Protein AF-A0A1C5MGN9-F1 (afdb_monomer_lite)

Structure (mmCIF, N/CA/C/O backbone):
data_AF-A0A1C5MGN9-F1
#
_entry.id   AF-A0A1C5MGN9-F1
#
loop_
_atom_site.group_PDB
_atom_site.id
_atom_site.type_symbol
_atom_site.label_atom_id
_atom_site.label_alt_id
_atom_site.label_comp_id
_atom_site.label_asym_id
_atom_site.label_entity_id
_atom_site.label_seq_id
_atom_site.pdbx_PDB_ins_code
_atom_site.Cartn_x
_atom_site.Cartn_y
_atom_site.Cartn_z
_atom_site.occupancy
_atom_site.B_iso_or_equiv
_atom_site.auth_seq_id
_atom_site.auth_comp_id
_atom_site.auth_asym_id
_atom_site.auth_atom_id
_atom_site.pdbx_PDB_model_num
ATOM 1 N N . MET A 1 1 ? -2.270 5.136 -16.281 1.00 59.53 1 MET A N 1
ATOM 2 C CA . MET A 1 1 ? -1.414 4.205 -17.055 1.00 59.53 1 MET A CA 1
ATOM 3 C C . MET A 1 1 ? -0.685 3.336 -16.032 1.00 59.53 1 MET A C 1
ATOM 5 O O . MET A 1 1 ? -0.226 3.914 -15.059 1.00 59.53 1 MET A O 1
ATOM 9 N N . SER A 1 2 ? -0.680 2.000 -16.156 1.00 81.00 2 SER A N 1
ATOM 10 C CA . SER A 1 2 ? -0.050 1.103 -15.153 1.00 81.00 2 SER A CA 1
ATOM 11 C C . SER A 1 2 ? 1.444 1.416 -15.010 1.00 81.00 2 SER A C 1
ATOM 13 O O . SER A 1 2 ? 2.099 1.692 -16.022 1.00 81.00 2 SER A O 1
ATOM 15 N N . ARG A 1 3 ? 1.972 1.391 -13.775 1.00 85.62 3 ARG A N 1
ATOM 16 C CA . ARG A 1 3 ? 3.375 1.737 -13.478 1.00 85.62 3 ARG A CA 1
ATOM 17 C C . ARG A 1 3 ? 4.328 0.829 -14.246 1.00 85.62 3 ARG A C 1
ATOM 19 O O . ARG A 1 3 ? 5.282 1.312 -14.855 1.00 85.62 3 ARG A O 1
ATOM 26 N N . ILE A 1 4 ? 3.975 -0.452 -14.336 1.00 90.38 4 ILE A N 1
ATOM 27 C CA . ILE A 1 4 ? 4.703 -1.458 -15.112 1.00 90.38 4 ILE A CA 1
ATOM 28 C C . ILE A 1 4 ? 4.794 -1.063 -16.588 1.00 90.38 4 ILE A C 1
ATOM 30 O O . ILE A 1 4 ? 5.877 -1.097 -17.169 1.00 90.38 4 ILE A O 1
ATOM 34 N N . LYS A 1 5 ? 3.680 -0.655 -17.216 1.00 89.44 5 LYS A N 1
ATOM 35 C CA . LYS A 1 5 ? 3.685 -0.263 -18.640 1.00 89.44 5 LYS A CA 1
ATOM 36 C C . LYS A 1 5 ? 4.615 0.922 -18.893 1.00 89.44 5 LYS A C 1
ATOM 38 O O . LYS A 1 5 ? 5.362 0.913 -19.871 1.00 89.44 5 LYS A O 1
ATOM 43 N N . SER A 1 6 ? 4.597 1.911 -18.001 1.00 92.00 6 SER A N 1
ATOM 44 C CA . SER A 1 6 ? 5.494 3.066 -18.076 1.00 92.00 6 SER A CA 1
ATOM 45 C C . SER A 1 6 ? 6.962 2.652 -17.912 1.00 92.00 6 SER A C 1
ATOM 47 O O . SER A 1 6 ? 7.799 3.052 -18.723 1.00 92.00 6 SER A O 1
ATOM 49 N N . ARG A 1 7 ? 7.274 1.799 -16.924 1.00 94.94 7 ARG A N 1
ATOM 50 C CA . ARG A 1 7 ? 8.634 1.295 -16.669 1.00 94.94 7 ARG A CA 1
ATOM 51 C C . ARG A 1 7 ? 9.186 0.503 -17.851 1.00 94.94 7 ARG A C 1
ATOM 53 O O . ARG A 1 7 ? 10.301 0.762 -18.294 1.00 94.94 7 ARG A O 1
ATOM 60 N N . LEU A 1 8 ? 8.389 -0.410 -18.405 1.00 94.38 8 LEU A N 1
ATOM 61 C CA . LEU A 1 8 ? 8.773 -1.212 -19.567 1.00 94.38 8 LEU A CA 1
ATOM 62 C C . LEU A 1 8 ? 9.044 -0.344 -20.801 1.00 94.38 8 LEU A C 1
ATOM 64 O O . LEU A 1 8 ? 9.991 -0.617 -21.536 1.00 94.38 8 LEU A O 1
ATOM 68 N N . SER A 1 9 ? 8.258 0.718 -21.023 1.00 94.81 9 SER A N 1
ATOM 69 C CA . SER A 1 9 ? 8.541 1.663 -22.111 1.00 94.81 9 SER A CA 1
ATOM 70 C C . SER A 1 9 ? 9.877 2.375 -21.899 1.00 94.81 9 SER A C 1
ATOM 72 O O . SER A 1 9 ? 10.669 2.450 -22.835 1.00 94.81 9 SER A O 1
ATOM 74 N N . ALA A 1 10 ? 10.156 2.840 -20.677 1.00 94.75 10 ALA A N 1
ATOM 75 C CA . ALA A 1 10 ? 11.420 3.498 -20.353 1.00 94.75 10 ALA A CA 1
ATOM 76 C C . ALA A 1 10 ? 12.624 2.562 -20.552 1.00 94.75 10 ALA A C 1
ATOM 78 O O . ALA A 1 10 ? 13.613 2.953 -21.169 1.00 94.75 10 ALA A O 1
ATOM 79 N N . TYR A 1 11 ? 12.526 1.304 -20.107 1.00 95.06 11 TYR A N 1
ATOM 80 C CA . TYR A 1 11 ? 13.573 0.308 -20.346 1.00 95.06 11 TYR A CA 1
ATOM 81 C C . TYR A 1 11 ? 13.764 0.012 -21.823 1.00 95.06 11 TYR A C 1
ATOM 83 O O . TYR A 1 11 ? 14.898 -0.039 -22.279 1.00 95.06 11 TYR A O 1
ATOM 91 N N . ARG A 1 12 ? 12.684 -0.133 -22.597 1.00 93.69 12 ARG A N 1
ATOM 92 C CA . ARG A 1 12 ? 12.785 -0.315 -24.050 1.00 93.69 12 ARG A CA 1
ATOM 93 C C . ARG A 1 12 ? 13.562 0.831 -24.694 1.00 93.69 12 ARG A C 1
ATOM 95 O O . ARG A 1 12 ? 14.414 0.578 -25.541 1.00 93.69 12 ARG A O 1
ATOM 102 N N . ASP A 1 13 ? 13.262 2.069 -24.314 1.00 94.88 13 ASP A N 1
ATOM 103 C CA . ASP A 1 13 ? 13.891 3.251 -24.902 1.00 94.88 13 ASP A CA 1
ATOM 104 C C . ASP A 1 13 ? 15.369 3.376 -24.485 1.00 94.88 13 ASP A C 1
ATOM 106 O O . ASP A 1 13 ? 16.200 3.748 -25.311 1.00 94.88 13 ASP A O 1
ATOM 110 N N . TYR A 1 14 ? 15.716 2.960 -23.262 1.00 92.19 14 TYR A N 1
ATOM 111 C CA . TYR A 1 14 ? 17.099 2.862 -22.779 1.00 92.19 14 TYR A CA 1
ATOM 112 C C . TYR A 1 14 ? 17.901 1.721 -23.433 1.00 92.19 14 TYR A C 1
ATOM 114 O O . TYR A 1 14 ? 19.051 1.907 -23.826 1.00 92.19 14 TYR A O 1
ATOM 122 N N . LEU A 1 15 ? 17.298 0.538 -23.579 1.00 92.44 15 LEU A N 1
ATOM 123 C CA . LEU A 1 15 ? 17.945 -0.669 -24.103 1.00 92.44 15 LEU A CA 1
ATOM 124 C C . LEU A 1 15 ? 18.143 -0.628 -25.618 1.00 92.44 15 LEU A C 1
ATOM 126 O O . LEU A 1 15 ? 19.119 -1.175 -26.128 1.00 92.44 15 LEU A O 1
ATOM 130 N N . ARG A 1 16 ? 17.227 0.014 -26.353 1.00 93.44 16 ARG A N 1
ATOM 131 C CA . ARG A 1 16 ? 17.258 0.079 -27.820 1.00 93.44 16 ARG A CA 1
ATOM 132 C C . ARG A 1 16 ? 18.620 0.514 -28.391 1.00 93.44 16 ARG A C 1
ATOM 134 O O . ARG A 1 16 ? 19.117 -0.219 -29.242 1.00 93.44 16 ARG A O 1
ATOM 141 N N . PRO A 1 17 ? 19.241 1.638 -27.981 1.00 93.50 17 PRO A N 1
ATOM 142 C CA . PRO A 1 17 ? 20.547 2.032 -28.512 1.00 93.50 17 PRO A CA 1
ATOM 143 C C . PRO A 1 17 ? 21.657 1.038 -28.152 1.00 93.50 17 PRO A C 1
ATOM 145 O O . PRO A 1 17 ? 22.489 0.736 -28.999 1.00 93.50 17 PRO A O 1
ATOM 148 N N . LEU A 1 18 ? 21.640 0.461 -26.944 1.00 90.81 18 LEU A N 1
ATOM 149 C CA . LEU A 1 18 ? 22.636 -0.533 -26.526 1.00 90.81 18 LEU A CA 1
ATOM 150 C C . LEU A 1 18 ? 22.605 -1.771 -27.429 1.00 90.81 18 LEU A C 1
ATOM 152 O O . LEU A 1 18 ? 23.651 -2.238 -27.870 1.00 90.81 18 LEU A O 1
ATOM 156 N N . VAL A 1 19 ? 21.403 -2.250 -27.761 1.00 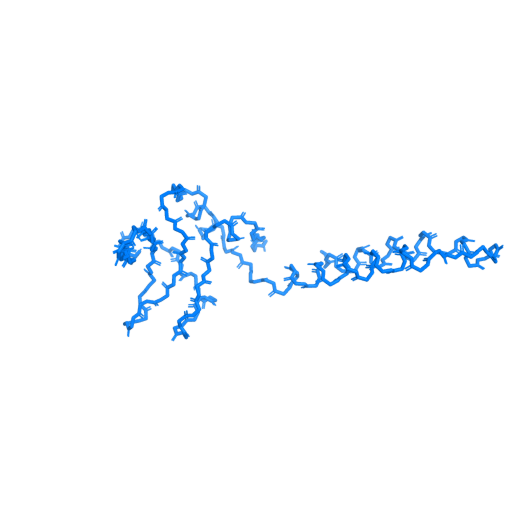89.06 19 VAL A N 1
ATOM 157 C CA . VAL A 1 19 ? 21.209 -3.381 -28.678 1.00 89.06 19 VAL A CA 1
ATOM 158 C C . VAL A 1 19 ? 21.652 -3.028 -30.099 1.00 89.06 19 VAL A C 1
ATOM 160 O O . VAL A 1 19 ? 22.355 -3.816 -30.725 1.00 89.06 19 VAL A O 1
ATOM 163 N N . MET A 1 20 ? 21.277 -1.848 -30.606 1.00 91.44 20 MET A N 1
ATOM 164 C CA . MET A 1 20 ? 21.641 -1.408 -31.963 1.00 91.44 20 MET A CA 1
ATOM 165 C C . MET A 1 20 ? 23.152 -1.215 -32.138 1.00 91.44 20 MET A C 1
ATOM 167 O O . MET A 1 20 ? 23.683 -1.460 -33.217 1.00 91.44 20 MET A O 1
ATOM 171 N N . GLU A 1 21 ? 23.845 -0.797 -31.080 1.00 94.00 21 GLU A N 1
ATOM 172 C CA . GLU A 1 21 ? 25.293 -0.564 -31.072 1.00 94.00 21 GLU A CA 1
ATOM 173 C C . GLU A 1 21 ? 26.100 -1.796 -30.622 1.00 94.00 21 GLU A C 1
ATOM 175 O O . GLU A 1 21 ? 27.325 -1.724 -30.531 1.00 94.00 21 GLU A O 1
ATOM 180 N N . GLY A 1 22 ? 25.441 -2.923 -30.319 1.00 90.38 22 GLY A N 1
ATOM 181 C CA . GLY A 1 22 ? 26.095 -4.147 -29.842 1.00 90.38 22 GLY A CA 1
ATOM 182 C C . GLY A 1 22 ? 26.809 -3.987 -28.495 1.00 90.38 22 GLY A C 1
ATOM 183 O O . GLY A 1 22 ? 27.755 -4.720 -28.203 1.00 90.38 22 GLY A O 1
ATOM 184 N N . LYS A 1 23 ? 26.394 -3.015 -27.677 1.00 90.25 23 LYS A N 1
ATOM 185 C CA . LYS A 1 23 ? 26.999 -2.732 -26.374 1.00 90.25 23 LYS A CA 1
ATOM 186 C C . LYS A 1 23 ? 26.519 -3.746 -25.329 1.00 90.25 23 LYS A C 1
ATOM 188 O O . LYS A 1 23 ? 25.313 -3.981 -25.226 1.00 90.25 23 LYS A O 1
ATOM 193 N N . PRO A 1 24 ? 27.427 -4.328 -24.525 1.00 87.25 24 PRO A N 1
ATOM 194 C CA . PRO A 1 24 ? 27.039 -5.237 -23.455 1.00 87.25 24 PRO A CA 1
ATOM 195 C C . PRO A 1 24 ? 26.328 -4.484 -22.323 1.00 87.25 24 PRO A C 1
ATOM 197 O O . PRO A 1 24 ? 26.629 -3.324 -22.045 1.00 87.25 24 PRO A O 1
ATOM 200 N N . MET A 1 25 ? 25.416 -5.176 -21.643 1.00 88.81 25 MET A N 1
ATOM 201 C CA . MET A 1 25 ? 24.790 -4.732 -20.398 1.00 88.81 25 MET A CA 1
ATOM 202 C C . MET A 1 25 ? 25.331 -5.564 -19.239 1.00 88.81 25 MET A C 1
ATOM 204 O O . MET A 1 25 ? 25.540 -6.770 -19.396 1.00 88.81 25 MET A O 1
ATOM 208 N N . SER A 1 26 ? 25.557 -4.939 -18.082 1.00 91.88 26 SER A N 1
ATOM 209 C CA . SER A 1 26 ? 25.980 -5.692 -16.906 1.00 91.88 26 SER A CA 1
ATOM 210 C C . SER A 1 26 ? 24.825 -6.540 -16.371 1.00 91.88 26 SER A C 1
ATOM 212 O O . SER A 1 26 ? 23.659 -6.147 -16.434 1.00 91.88 26 SER A O 1
ATOM 214 N N . SER A 1 27 ? 25.139 -7.709 -15.813 1.00 91.50 27 SER A N 1
ATOM 215 C CA . SER A 1 27 ? 24.139 -8.537 -15.131 1.00 91.50 27 SER A CA 1
ATOM 216 C C . SER A 1 27 ? 23.488 -7.803 -13.956 1.00 91.50 27 SER A C 1
ATOM 218 O O . SER A 1 27 ? 22.318 -8.038 -13.676 1.00 91.50 27 SER A O 1
ATOM 220 N N . GLU A 1 28 ? 24.218 -6.894 -13.303 1.00 95.38 28 GLU A N 1
ATOM 221 C CA . GLU A 1 28 ? 23.710 -6.108 -12.177 1.00 95.38 28 GLU A CA 1
ATOM 222 C C . GLU A 1 28 ? 22.596 -5.153 -12.614 1.00 95.38 28 GLU A C 1
ATOM 224 O O . GLU A 1 28 ? 21.542 -5.101 -11.984 1.00 95.38 28 GLU A O 1
ATOM 229 N N . ASP A 1 29 ? 22.767 -4.475 -13.752 1.00 92.38 29 ASP A N 1
ATOM 230 C CA . ASP A 1 29 ? 21.738 -3.583 -14.293 1.00 92.38 29 ASP A CA 1
ATOM 231 C C . ASP A 1 29 ? 20.450 -4.354 -14.605 1.00 92.38 29 ASP A C 1
ATOM 233 O O . ASP A 1 29 ? 19.351 -3.892 -14.295 1.00 92.38 29 ASP A O 1
ATOM 237 N N . VAL A 1 30 ? 20.575 -5.564 -15.164 1.00 92.69 30 VAL A N 1
ATOM 238 C CA . VAL A 1 30 ? 19.425 -6.440 -15.438 1.00 92.69 30 VAL A CA 1
ATOM 239 C C . VAL A 1 30 ? 18.721 -6.837 -14.140 1.00 92.69 30 VAL A C 1
ATOM 241 O O . VAL A 1 30 ? 17.492 -6.774 -14.070 1.00 92.69 30 VAL A O 1
ATOM 244 N N . LEU A 1 31 ? 19.473 -7.220 -13.104 1.00 96.69 31 LEU A N 1
ATOM 245 C CA . LEU A 1 31 ? 18.904 -7.586 -11.804 1.00 96.69 31 LEU A CA 1
ATOM 246 C C . LEU A 1 31 ? 18.166 -6.407 -11.158 1.00 96.69 31 LEU A C 1
ATOM 248 O O . LEU A 1 31 ? 17.039 -6.579 -10.691 1.00 96.69 31 LEU A O 1
ATOM 252 N N . VAL A 1 32 ? 18.740 -5.202 -11.206 1.00 96.12 32 VAL A N 1
ATOM 253 C CA . VAL A 1 32 ? 18.089 -3.977 -10.718 1.00 96.12 32 VAL A CA 1
ATOM 254 C C . VAL A 1 32 ? 16.797 -3.694 -11.486 1.00 96.12 32 VAL A C 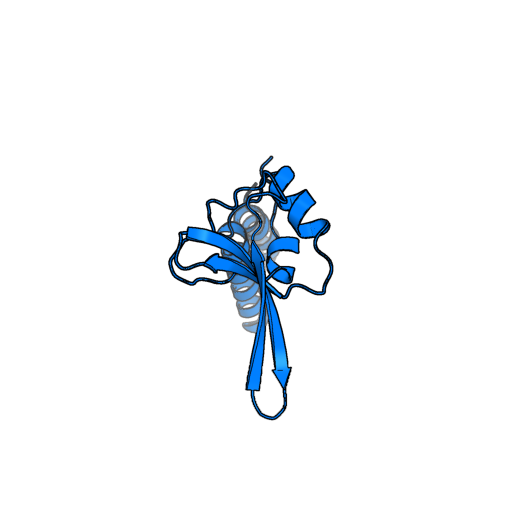1
ATOM 256 O O . VAL A 1 32 ? 15.776 -3.370 -10.876 1.00 96.12 32 VAL A O 1
ATOM 259 N N . MET A 1 33 ? 16.802 -3.848 -12.813 1.00 95.25 33 MET A N 1
ATOM 260 C CA . MET A 1 33 ? 15.598 -3.664 -13.628 1.00 95.25 33 MET A CA 1
ATOM 261 C C . MET A 1 33 ? 14.499 -4.676 -13.281 1.00 95.25 33 MET A C 1
ATOM 263 O O . MET A 1 33 ? 13.328 -4.308 -13.174 1.00 95.25 33 MET A O 1
ATOM 267 N N . ILE A 1 34 ? 14.863 -5.943 -13.065 1.00 95.81 34 ILE A N 1
ATOM 268 C CA . ILE A 1 34 ? 13.923 -6.985 -12.633 1.00 95.81 34 ILE A CA 1
ATOM 269 C C . ILE A 1 34 ? 13.335 -6.640 -11.263 1.00 95.81 34 ILE A C 1
ATOM 271 O O . ILE A 1 34 ? 12.117 -6.708 -11.097 1.00 95.81 34 ILE A O 1
ATOM 275 N N . GLN A 1 35 ? 14.167 -6.224 -10.305 1.00 95.94 35 GLN A N 1
ATOM 276 C CA . GLN A 1 35 ? 13.709 -5.857 -8.965 1.00 95.94 35 GLN A CA 1
ATOM 277 C C . GLN A 1 35 ? 12.713 -4.690 -9.011 1.00 95.94 35 GLN A C 1
ATOM 279 O O . GLN A 1 35 ? 11.646 -4.755 -8.403 1.00 95.94 35 GLN A O 1
ATOM 284 N N . GLN A 1 36 ? 13.009 -3.654 -9.798 1.00 95.12 36 GLN A N 1
ATOM 285 C CA . GLN A 1 36 ? 12.108 -2.515 -9.982 1.00 95.12 36 GLN A CA 1
ATOM 286 C C . GLN A 1 36 ? 10.763 -2.926 -10.599 1.00 95.12 36 GLN A C 1
ATOM 288 O O . GLN A 1 36 ? 9.723 -2.427 -10.173 1.00 95.12 36 GLN A O 1
ATOM 293 N N . LEU A 1 37 ? 10.756 -3.851 -11.567 1.00 94.81 37 LEU A N 1
ATOM 294 C CA . LEU A 1 37 ? 9.513 -4.374 -12.146 1.00 94.81 37 LEU A CA 1
ATOM 295 C C . LEU A 1 37 ? 8.702 -5.190 -11.139 1.00 94.81 37 LEU A C 1
ATOM 297 O O . LEU A 1 37 ? 7.479 -5.073 -11.116 1.00 94.81 37 LEU A O 1
ATOM 301 N N . GLN A 1 38 ? 9.361 -5.993 -10.301 1.00 92.81 38 GLN A N 1
ATOM 302 C CA . GLN A 1 38 ? 8.692 -6.731 -9.229 1.00 92.81 38 GLN A CA 1
ATOM 303 C C . GLN A 1 38 ? 8.061 -5.783 -8.204 1.00 92.81 38 GLN A C 1
ATOM 305 O O . GLN A 1 38 ? 6.940 -6.021 -7.755 1.00 92.81 38 GLN A O 1
ATOM 310 N N . ASP A 1 39 ? 8.746 -4.696 -7.855 1.00 91.31 39 ASP A N 1
ATOM 311 C CA . ASP A 1 39 ? 8.222 -3.696 -6.926 1.00 91.31 39 ASP A CA 1
ATOM 312 C C . ASP A 1 39 ? 7.063 -2.901 -7.536 1.00 91.31 39 ASP A C 1
ATOM 314 O O . ASP A 1 39 ? 6.059 -2.661 -6.862 1.00 91.31 39 ASP A O 1
ATOM 318 N N . ASP A 1 40 ? 7.162 -2.523 -8.813 1.00 90.50 40 ASP A N 1
ATOM 319 C CA . ASP A 1 40 ? 6.072 -1.863 -9.535 1.00 90.50 40 ASP A CA 1
ATOM 320 C C . ASP A 1 40 ? 4.851 -2.792 -9.661 1.00 90.50 40 ASP A C 1
ATOM 322 O O . ASP A 1 40 ? 3.727 -2.332 -9.465 1.00 90.50 40 ASP A O 1
ATOM 326 N N . LEU A 1 41 ? 5.056 -4.097 -9.894 1.00 89.19 41 LEU A N 1
ATOM 327 C CA . LEU A 1 41 ? 3.985 -5.099 -9.919 1.00 89.19 41 LEU A CA 1
ATOM 328 C C . LEU A 1 41 ? 3.283 -5.219 -8.569 1.00 89.19 41 LEU A C 1
ATOM 330 O O . LEU A 1 41 ? 2.065 -5.074 -8.506 1.00 89.19 41 LEU A O 1
ATOM 334 N N . LYS A 1 42 ? 4.043 -5.382 -7.481 1.00 86.44 42 LYS A N 1
ATOM 335 C CA . LYS A 1 42 ? 3.478 -5.410 -6.123 1.00 86.44 42 LYS A CA 1
ATOM 336 C C . LYS A 1 42 ? 2.657 -4.161 -5.822 1.00 86.44 42 LYS A C 1
ATOM 338 O O . LYS A 1 42 ? 1.668 -4.244 -5.104 1.00 86.44 42 LYS A O 1
ATOM 343 N N . LYS A 1 43 ? 3.072 -2.993 -6.323 1.00 84.25 43 LYS A N 1
ATOM 344 C CA . LYS A 1 43 ? 2.342 -1.736 -6.117 1.00 84.25 43 LYS A CA 1
ATOM 345 C C . LYS A 1 43 ? 1.091 -1.629 -6.987 1.00 84.25 43 LYS A C 1
ATOM 347 O O . LYS A 1 43 ? 0.095 -1.118 -6.491 1.00 84.25 43 LYS A O 1
ATOM 352 N N . ASP A 1 44 ? 1.132 -2.101 -8.230 1.00 83.25 44 ASP A N 1
ATOM 353 C CA . ASP A 1 44 ? -0.036 -2.132 -9.122 1.00 83.25 44 ASP A CA 1
ATOM 354 C C . ASP A 1 44 ? -1.102 -3.142 -8.636 1.00 83.25 44 ASP A C 1
ATOM 356 O O . ASP A 1 44 ? -2.288 -2.931 -8.876 1.00 83.25 44 ASP A O 1
ATOM 360 N N . GLU A 1 45 ? -0.703 -4.205 -7.926 1.00 84.56 45 GLU A N 1
ATOM 361 C CA . GLU A 1 45 ? -1.608 -5.194 -7.311 1.00 84.56 45 GLU A CA 1
ATOM 362 C C . GLU A 1 45 ? -2.234 -4.732 -5.982 1.00 84.56 45 GLU A C 1
ATOM 364 O O . GLU A 1 45 ? -3.199 -5.343 -5.512 1.00 84.56 45 GLU A O 1
ATOM 369 N N . ARG A 1 46 ? -1.711 -3.667 -5.353 1.00 87.25 46 ARG A N 1
ATOM 370 C CA . ARG A 1 46 ? -2.295 -3.126 -4.115 1.00 87.25 46 ARG A CA 1
ATOM 371 C C . ARG A 1 46 ? -3.703 -2.582 -4.396 1.00 87.25 46 ARG A C 1
ATOM 373 O O . ARG A 1 46 ? -3.923 -1.943 -5.428 1.00 87.25 46 ARG A O 1
ATOM 380 N N . PRO A 1 47 ? -4.655 -2.776 -3.467 1.00 88.31 47 PRO A N 1
ATOM 381 C CA . PRO A 1 47 ? -5.970 -2.170 -3.590 1.00 88.31 47 PRO A CA 1
ATOM 382 C C . PRO A 1 47 ? -5.840 -0.646 -3.555 1.00 88.31 47 PRO A C 1
ATOM 384 O O . PRO A 1 47 ? -4.973 -0.086 -2.879 1.00 88.31 47 PRO A O 1
ATOM 387 N N . LYS A 1 48 ? -6.712 0.029 -4.296 1.00 90.44 48 LYS A N 1
ATOM 388 C CA . LYS A 1 48 ? -6.789 1.487 -4.287 1.00 90.44 48 LYS A CA 1
ATOM 389 C C . LYS A 1 48 ? -7.756 1.930 -3.205 1.00 90.44 48 LYS A C 1
ATOM 391 O O . LYS A 1 48 ? -8.764 1.276 -2.962 1.00 90.44 48 LYS A O 1
ATOM 396 N N . LEU A 1 49 ? -7.426 3.032 -2.548 1.00 92.38 49 LEU A N 1
ATOM 397 C CA . LEU A 1 49 ? -8.278 3.619 -1.524 1.00 92.38 49 LEU A CA 1
ATOM 398 C C . LEU A 1 49 ? -9.271 4.578 -2.167 1.00 92.38 49 LEU A C 1
ATOM 400 O O . LEU A 1 49 ? -8.917 5.374 -3.031 1.00 92.38 49 LEU A O 1
ATOM 404 N N . THR A 1 50 ? -10.502 4.600 -1.688 1.00 93.38 50 THR A N 1
ATOM 405 C CA . THR A 1 50 ? -11.407 5.718 -1.956 1.00 93.38 50 THR A CA 1
ATOM 406 C C . THR A 1 50 ? -10.860 7.005 -1.323 1.00 93.38 50 THR A C 1
ATOM 408 O O . THR A 1 50 ? -10.066 6.980 -0.378 1.00 93.38 50 THR A O 1
ATOM 411 N N . LYS A 1 51 ? -11.322 8.175 -1.785 1.00 92.12 51 LYS A N 1
ATOM 412 C CA . LYS A 1 51 ? -10.933 9.472 -1.187 1.00 92.12 51 LYS A CA 1
ATOM 413 C C . LYS A 1 51 ? -11.224 9.544 0.317 1.00 92.12 51 LYS A C 1
ATOM 415 O O . LYS A 1 51 ? -10.447 10.128 1.066 1.00 92.12 51 LYS A O 1
ATOM 420 N N . ILE A 1 52 ? -12.333 8.941 0.751 1.00 91.75 52 ILE A N 1
ATOM 421 C CA . ILE A 1 52 ? -12.746 8.908 2.161 1.00 91.75 52 ILE A CA 1
ATOM 422 C C . ILE A 1 52 ? -11.790 8.027 2.972 1.00 91.75 52 ILE A C 1
ATOM 424 O O . ILE A 1 52 ? -11.335 8.442 4.034 1.00 91.75 52 ILE A O 1
ATOM 428 N N . GLU A 1 53 ? -11.449 6.842 2.462 1.00 93.19 53 GLU A N 1
ATOM 429 C CA . GLU A 1 53 ? -10.483 5.943 3.105 1.00 93.19 53 GLU A CA 1
ATOM 430 C C . GLU A 1 53 ? -9.102 6.578 3.203 1.00 93.19 53 GLU A C 1
ATOM 432 O O . GLU A 1 53 ? -8.488 6.531 4.267 1.00 93.19 53 GLU A O 1
ATOM 437 N N . LYS A 1 54 ? -8.639 7.235 2.134 1.00 93.50 54 LYS A N 1
ATOM 438 C CA . LYS A 1 54 ? -7.352 7.932 2.140 1.00 93.50 54 LYS A CA 1
ATOM 439 C C . LYS A 1 54 ? -7.309 9.029 3.198 1.00 93.50 54 LYS A C 1
ATOM 441 O O . LYS A 1 54 ? -6.407 9.032 4.028 1.00 93.50 54 LYS A O 1
ATOM 446 N N . CYS A 1 55 ? -8.312 9.907 3.201 1.00 91.31 55 CYS A N 1
ATOM 447 C CA . CYS A 1 55 ? -8.417 10.992 4.173 1.00 91.31 55 CYS A CA 1
ATOM 448 C C . CYS A 1 55 ? -8.450 10.454 5.611 1.00 91.31 55 CYS A C 1
ATOM 450 O O . CYS A 1 55 ? -7.776 10.987 6.491 1.00 91.31 55 CYS A O 1
ATOM 452 N N . PHE A 1 56 ? -9.171 9.352 5.842 1.00 92.19 56 PHE A N 1
ATOM 453 C CA . PHE A 1 56 ? -9.203 8.705 7.147 1.00 92.19 56 PHE A CA 1
ATOM 454 C C . PHE A 1 56 ? -7.823 8.171 7.563 1.00 92.19 56 PHE A C 1
ATOM 456 O O . PHE A 1 56 ? -7.351 8.514 8.645 1.00 92.19 56 PHE A O 1
ATOM 463 N N . VAL A 1 57 ? -7.148 7.395 6.707 1.00 91.81 57 VAL A N 1
ATOM 464 C CA . VAL A 1 57 ? -5.807 6.846 6.994 1.00 91.81 57 VAL A CA 1
ATOM 465 C C . VAL A 1 57 ? -4.780 7.952 7.250 1.00 91.81 57 VAL A C 1
ATOM 467 O O . VAL A 1 57 ? -3.933 7.813 8.129 1.00 91.81 57 VAL A O 1
ATOM 470 N N . GLU A 1 58 ? -4.855 9.061 6.516 1.00 91.25 58 GLU A N 1
ATOM 471 C CA . GLU A 1 58 ? -3.979 10.221 6.718 1.00 91.25 58 GLU A CA 1
ATOM 472 C C . GLU A 1 58 ? -4.271 10.960 8.031 1.00 91.25 58 GLU A C 1
ATOM 474 O O . GLU A 1 58 ? -3.349 11.482 8.654 1.00 91.25 58 GLU A O 1
ATOM 479 N N . SER A 1 59 ? -5.530 10.967 8.483 1.00 90.06 59 SER A N 1
ATOM 480 C CA . SER A 1 59 ? -5.928 11.557 9.767 1.00 90.06 59 SER A CA 1
ATOM 481 C C . SER A 1 59 ? -5.586 10.689 10.985 1.00 90.06 59 SER A C 1
ATOM 483 O O . SER A 1 59 ? -5.568 11.194 12.110 1.00 90.06 59 SER A O 1
ATOM 485 N N . LEU A 1 60 ? -5.311 9.391 10.786 1.00 88.06 60 LEU A N 1
ATOM 486 C CA . LEU A 1 60 ? -4.879 8.507 11.865 1.00 88.06 60 LEU A CA 1
ATOM 487 C C . LEU A 1 60 ? -3.497 8.938 12.363 1.00 88.06 60 LEU A C 1
ATOM 489 O O . LEU A 1 60 ? -2.511 8.969 11.618 1.00 88.06 60 LEU A O 1
ATOM 493 N N . ASN A 1 61 ? -3.434 9.237 13.660 1.00 82.00 61 ASN A N 1
ATOM 494 C CA . ASN A 1 61 ? -2.175 9.507 14.336 1.00 82.00 61 ASN A CA 1
ATOM 495 C C . ASN A 1 61 ? -1.279 8.259 14.348 1.00 82.00 61 ASN A C 1
ATOM 497 O O . ASN A 1 61 ? -1.749 7.122 14.283 1.00 82.00 61 ASN A O 1
ATOM 501 N N . ASP A 1 62 ? 0.024 8.473 14.516 1.00 82.44 62 ASP A N 1
ATOM 502 C CA . ASP A 1 62 ? 1.033 7.402 14.512 1.00 82.44 62 ASP A CA 1
ATOM 503 C C . ASP A 1 62 ? 0.971 6.501 15.763 1.00 82.44 62 ASP A C 1
ATOM 505 O O . ASP A 1 62 ? 1.864 5.698 16.017 1.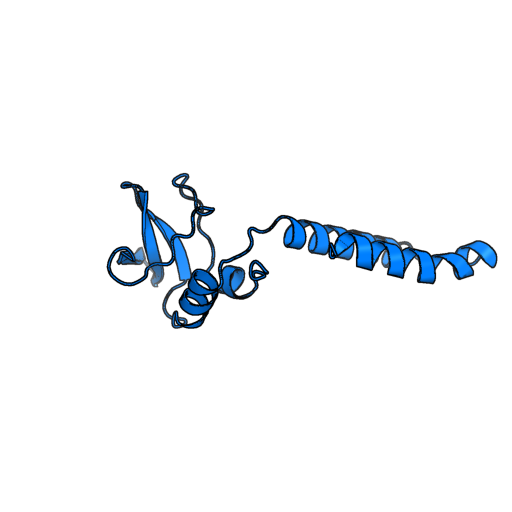00 82.44 62 ASP A O 1
ATOM 509 N N . LYS A 1 63 ? -0.089 6.632 16.574 1.00 87.81 63 LYS A N 1
ATOM 510 C CA . LYS A 1 63 ? -0.369 5.750 17.708 1.00 87.81 63 LYS A CA 1
ATOM 511 C C . LYS A 1 63 ? -0.827 4.364 17.237 1.00 87.81 63 LYS A C 1
ATOM 513 O O . LYS A 1 63 ? -0.639 3.404 17.978 1.00 87.81 63 LYS A O 1
ATOM 518 N N . TRP A 1 64 ? -1.482 4.273 16.082 1.00 92.62 64 TRP A N 1
ATOM 519 C CA . TRP A 1 64 ? -2.072 3.036 15.572 1.00 92.62 64 TRP A CA 1
ATOM 520 C C . TRP A 1 64 ? -1.125 2.344 14.590 1.00 92.62 64 TRP A C 1
ATOM 522 O O . TRP A 1 64 ? -0.558 2.996 13.716 1.00 92.62 64 TRP A O 1
ATOM 532 N N . ASP A 1 65 ? -1.003 1.019 14.690 1.00 92.25 65 ASP A N 1
ATOM 533 C CA . ASP A 1 65 ? -0.041 0.260 13.885 1.00 92.25 65 ASP A CA 1
ATOM 534 C C . ASP A 1 65 ? -0.662 -0.294 12.598 1.00 92.25 65 ASP A C 1
ATOM 536 O O . ASP A 1 65 ? -0.065 -0.221 11.523 1.00 92.25 65 ASP A O 1
ATOM 540 N N . TYR A 1 66 ? -1.860 -0.876 12.692 1.00 93.56 66 TYR A N 1
ATOM 541 C CA . TYR A 1 66 ? -2.532 -1.514 11.560 1.00 93.56 66 TYR A CA 1
ATOM 542 C C . TYR A 1 66 ? -4.053 -1.468 11.671 1.00 93.56 66 TYR A C 1
ATOM 544 O O . TYR A 1 66 ? -4.614 -1.295 12.754 1.00 93.56 66 TYR A O 1
ATOM 552 N N . LEU A 1 67 ? -4.702 -1.684 10.528 1.00 93.44 67 LEU A N 1
ATOM 553 C CA . LEU A 1 67 ? -6.125 -1.978 10.425 1.00 93.44 67 LEU A CA 1
ATOM 554 C C . LEU A 1 67 ? -6.345 -3.480 10.212 1.00 93.44 67 LEU A C 1
ATOM 556 O O . LEU A 1 67 ? -5.600 -4.132 9.470 1.00 93.44 67 LEU A O 1
ATOM 560 N N . CYS A 1 68 ? -7.378 -4.025 10.843 1.00 93.12 68 CYS A N 1
ATOM 561 C CA . CYS A 1 68 ? -7.874 -5.376 10.585 1.00 93.12 68 CYS A CA 1
ATOM 562 C C . CYS A 1 68 ? -9.372 -5.475 10.877 1.00 93.12 68 CYS A C 1
ATOM 564 O O . CYS A 1 68 ? -9.974 -4.566 11.448 1.00 93.12 68 CYS A O 1
ATOM 566 N N . ARG A 1 69 ? -9.974 -6.593 10.478 1.00 91.62 69 ARG A N 1
ATOM 567 C CA . ARG A 1 69 ? -11.308 -6.990 10.926 1.00 91.62 69 ARG A CA 1
ATOM 568 C C . ARG A 1 69 ? -11.166 -7.813 12.207 1.00 91.62 69 ARG A C 1
ATOM 570 O O . ARG A 1 69 ? -10.274 -8.658 12.294 1.00 91.62 69 ARG A O 1
ATOM 577 N N . ASN A 1 70 ? -11.991 -7.527 13.209 1.00 88.69 70 ASN A N 1
ATOM 578 C CA . ASN A 1 70 ? -12.096 -8.363 14.404 1.00 88.69 70 ASN A CA 1
ATOM 579 C C . ASN A 1 70 ? -12.933 -9.622 14.113 1.00 88.69 70 ASN A C 1
ATOM 581 O O . ASN A 1 70 ? -13.506 -9.751 13.0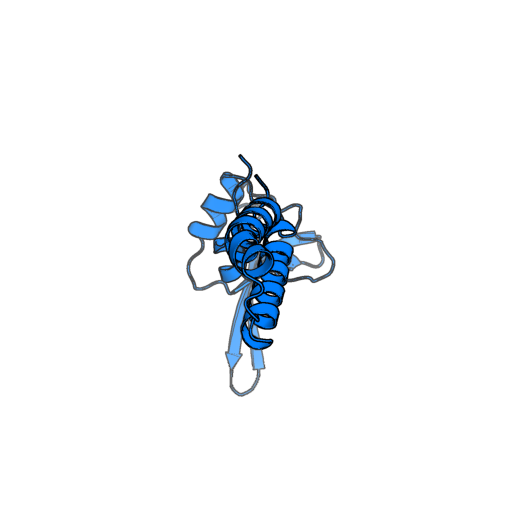39 1.00 88.69 70 ASN A O 1
ATOM 585 N N . SER A 1 71 ? -13.080 -10.520 15.093 1.00 86.25 71 SER A N 1
ATOM 586 C CA . SER A 1 71 ? -13.839 -11.776 14.942 1.00 86.25 71 SER A CA 1
ATOM 587 C C . SER A 1 71 ? -15.329 -11.610 14.609 1.00 86.25 71 SER A C 1
ATOM 589 O O . SER A 1 71 ? -16.000 -12.598 14.329 1.00 86.25 71 SER A O 1
ATOM 591 N N . ASN A 1 72 ? -15.863 -10.389 14.697 1.00 86.94 72 ASN A N 1
ATOM 592 C CA . ASN A 1 72 ? -17.237 -10.057 14.325 1.00 86.94 72 ASN A CA 1
ATOM 593 C C . ASN A 1 72 ? -17.314 -9.409 12.927 1.00 86.94 72 ASN A C 1
ATOM 595 O O . ASN A 1 72 ? -18.370 -8.902 12.550 1.00 86.94 72 ASN A O 1
ATOM 599 N N . GLY A 1 73 ? -16.206 -9.363 12.178 1.00 87.12 73 GLY A N 1
ATOM 600 C CA . GLY A 1 73 ? -16.116 -8.698 10.879 1.00 87.12 73 GLY A CA 1
ATOM 601 C C . GLY A 1 73 ? -16.124 -7.166 10.959 1.00 87.12 73 GLY A C 1
ATOM 602 O O . GLY A 1 73 ? -16.307 -6.482 9.945 1.00 87.12 73 GLY A O 1
ATOM 603 N N . GLU A 1 74 ? -15.939 -6.578 12.142 1.00 90.00 74 GLU A N 1
ATOM 604 C CA . GLU A 1 74 ? -15.921 -5.124 12.310 1.00 90.00 74 GLU A CA 1
ATOM 605 C C . GLU A 1 74 ? -14.503 -4.582 12.139 1.00 90.00 74 GLU A C 1
ATOM 607 O O . GLU A 1 74 ? -13.533 -5.166 12.620 1.00 90.00 74 GLU A O 1
ATOM 612 N N . LEU A 1 75 ? -14.381 -3.464 11.422 1.00 92.31 75 LEU A N 1
ATOM 613 C CA . LEU A 1 75 ? -13.092 -2.837 11.170 1.00 92.31 75 LEU A CA 1
ATOM 614 C C . LEU A 1 75 ? -12.582 -2.147 12.440 1.00 92.31 75 LEU A C 1
ATOM 616 O O . LEU A 1 75 ? -13.268 -1.298 13.015 1.00 92.31 75 LEU A O 1
ATOM 620 N N . GLU A 1 76 ? -11.354 -2.467 12.830 1.00 92.12 76 GLU A N 1
ATOM 621 C CA . GLU A 1 76 ? -10.676 -1.858 13.966 1.00 92.12 76 GLU A CA 1
ATOM 622 C C . GLU A 1 76 ? -9.267 -1.377 13.611 1.00 92.12 76 GLU A C 1
ATOM 624 O O . GLU A 1 76 ? -8.555 -1.978 12.801 1.00 92.12 76 GLU A O 1
ATOM 629 N N . ALA A 1 77 ? -8.864 -0.276 14.245 1.00 92.62 77 ALA A N 1
ATOM 630 C CA . ALA A 1 77 ? -7.470 0.136 14.322 1.00 92.62 77 ALA A CA 1
ATOM 631 C C . ALA A 1 77 ? -6.851 -0.462 15.583 1.00 92.62 77 ALA A C 1
ATOM 633 O O . ALA A 1 77 ? -7.446 -0.382 16.658 1.00 92.62 77 ALA A O 1
ATOM 634 N N . VAL A 1 78 ? -5.660 -1.047 15.468 1.00 92.62 78 VAL A N 1
ATOM 635 C CA . VAL A 1 78 ? -4.995 -1.717 16.590 1.00 92.62 78 VAL A CA 1
ATOM 636 C C . VAL A 1 78 ? -3.614 -1.126 16.817 1.00 92.62 78 VAL A C 1
ATOM 638 O O . VAL A 1 78 ? -2.836 -0.925 15.884 1.00 92.62 78 VAL A O 1
ATOM 641 N N . LYS A 1 79 ? -3.314 -0.863 18.086 1.00 93.44 79 LYS A N 1
ATOM 642 C CA . LYS A 1 79 ? -1.988 -0.525 18.589 1.00 93.44 79 LYS A CA 1
ATOM 643 C C . LYS A 1 79 ? -1.463 -1.711 19.380 1.00 93.44 79 LYS A C 1
ATOM 645 O O . LYS A 1 79 ? -2.083 -2.120 20.360 1.00 93.44 79 LYS A O 1
ATOM 650 N N . ARG A 1 80 ? -0.295 -2.224 19.021 1.00 88.56 80 ARG A N 1
ATOM 651 C CA . ARG A 1 80 ? 0.471 -3.178 19.816 1.00 88.56 80 ARG A CA 1
ATOM 652 C C . ARG A 1 80 ? 1.518 -2.447 20.632 1.00 88.56 80 ARG A C 1
ATOM 654 O O . ARG A 1 80 ? 2.284 -1.628 20.143 1.00 88.56 80 ARG A O 1
ATOM 661 N N . THR A 1 81 ? 1.575 -2.795 21.905 1.00 85.56 81 THR A N 1
ATOM 662 C CA . THR A 1 81 ? 2.621 -2.341 22.810 1.00 85.56 81 THR A CA 1
ATOM 663 C C . THR A 1 81 ? 3.400 -3.561 23.267 1.00 85.56 81 THR A C 1
ATOM 665 O O . THR A 1 81 ? 2.859 -4.449 23.927 1.00 85.56 81 THR A O 1
ATOM 668 N N . PHE A 1 82 ? 4.673 -3.615 22.891 1.00 82.88 82 PHE A N 1
ATOM 669 C CA . PHE A 1 82 ? 5.581 -4.668 23.322 1.00 82.88 82 PHE A CA 1
ATOM 670 C C . PHE A 1 82 ? 6.210 -4.271 24.655 1.00 82.88 82 PHE A C 1
ATOM 672 O O . PHE A 1 82 ? 6.795 -3.197 24.784 1.00 82.88 82 PHE A O 1
ATOM 679 N N . THR A 1 83 ? 6.089 -5.143 25.647 1.00 78.31 83 THR A N 1
ATOM 680 C CA . THR A 1 83 ? 6.814 -5.040 26.917 1.00 78.31 83 THR A CA 1
ATOM 681 C C . THR A 1 83 ? 7.780 -6.215 27.035 1.00 78.31 83 THR A C 1
ATOM 683 O O . THR A 1 83 ? 7.667 -7.190 26.295 1.00 78.31 83 THR A O 1
ATOM 686 N N . LEU A 1 84 ? 8.713 -6.153 27.989 1.00 82.06 84 LEU A N 1
ATOM 687 C CA . LEU A 1 84 ? 9.667 -7.240 28.257 1.00 82.06 84 LEU A CA 1
ATOM 688 C C . LEU A 1 84 ? 8.999 -8.596 28.557 1.00 82.06 84 LEU A C 1
ATOM 690 O O . LEU A 1 84 ? 9.630 -9.630 28.368 1.00 82.06 84 LEU A O 1
ATOM 694 N N . PHE A 1 85 ? 7.743 -8.596 29.015 1.00 78.00 85 PHE A N 1
ATOM 695 C CA . PHE A 1 85 ? 7.063 -9.795 29.516 1.00 78.00 85 PHE A CA 1
ATOM 696 C C . PHE A 1 85 ? 5.763 -10.134 28.779 1.00 78.00 85 PHE A C 1
ATOM 698 O O . PHE A 1 85 ? 5.230 -11.224 28.966 1.00 78.00 85 PHE A O 1
ATOM 705 N N . ALA A 1 86 ? 5.229 -9.221 27.962 1.00 76.44 86 ALA A N 1
ATOM 706 C CA . ALA A 1 86 ? 3.937 -9.403 27.310 1.00 76.44 86 ALA A CA 1
ATOM 707 C C . ALA A 1 86 ? 3.763 -8.514 26.073 1.00 76.44 86 ALA A C 1
ATOM 709 O O . ALA A 1 86 ? 4.336 -7.423 25.970 1.00 76.44 86 ALA A O 1
ATOM 710 N N . VAL A 1 87 ? 2.892 -8.962 25.169 1.00 81.75 87 VAL A N 1
ATOM 711 C CA . VAL A 1 87 ? 2.329 -8.139 24.097 1.00 81.75 87 VAL A CA 1
ATOM 712 C C . VAL A 1 87 ? 0.958 -7.667 24.557 1.00 81.75 87 VAL A C 1
ATOM 714 O O . VAL A 1 87 ? 0.051 -8.477 24.722 1.00 81.75 87 VAL A O 1
ATOM 717 N N . ASN A 1 88 ? 0.815 -6.360 24.746 1.00 86.12 88 ASN A N 1
ATOM 718 C CA . ASN A 1 88 ? -0.476 -5.733 24.995 1.00 86.12 88 ASN A CA 1
ATOM 719 C C . ASN A 1 88 ? -1.015 -5.146 23.691 1.00 86.12 88 ASN A C 1
ATOM 721 O O . ASN A 1 88 ? -0.244 -4.739 22.817 1.00 86.12 88 ASN A O 1
ATOM 725 N N . SER A 1 89 ? -2.335 -5.059 23.568 1.00 86.69 89 SER A N 1
ATOM 726 C CA . SER A 1 89 ? -2.983 -4.416 22.429 1.00 86.69 89 SER A CA 1
ATOM 727 C C . SER A 1 89 ? -4.135 -3.527 22.874 1.00 86.69 89 SER A C 1
ATOM 729 O O . SER A 1 89 ? -4.966 -3.945 23.674 1.00 86.69 89 SER A O 1
ATOM 731 N N . GLU A 1 90 ? -4.193 -2.322 22.319 1.00 90.25 90 GLU A N 1
ATOM 732 C CA . GLU A 1 90 ? -5.374 -1.459 22.347 1.00 90.25 90 GLU A CA 1
ATOM 733 C C . GLU A 1 90 ? -6.041 -1.540 20.973 1.00 90.25 90 GLU A C 1
ATOM 735 O O . GLU A 1 90 ? -5.343 -1.465 19.959 1.00 90.25 90 GLU A O 1
ATOM 740 N N . SER A 1 91 ? -7.368 -1.662 20.920 1.00 90.88 91 SER A N 1
ATOM 741 C CA . SER A 1 91 ? -8.123 -1.570 19.669 1.00 90.88 91 SER A CA 1
ATOM 742 C C . SER A 1 91 ? -9.198 -0.489 19.738 1.00 90.88 91 SER A C 1
ATOM 744 O O . SER A 1 91 ? -9.732 -0.173 20.803 1.00 90.88 91 SER A O 1
ATOM 746 N N . LEU A 1 92 ? -9.480 0.117 18.587 1.00 89.88 92 LEU A N 1
ATOM 747 C CA . LEU A 1 92 ? -10.545 1.090 18.387 1.00 89.88 92 LEU A CA 1
ATOM 748 C C . LEU A 1 92 ? -11.447 0.600 17.259 1.00 89.88 92 LEU A C 1
ATOM 750 O O . LEU A 1 92 ? -11.014 0.515 16.110 1.00 89.88 92 LEU A O 1
ATOM 754 N N . ASN A 1 93 ? -12.707 0.328 17.589 1.00 90.81 93 ASN A N 1
ATOM 755 C CA . ASN A 1 93 ? -13.733 0.010 16.605 1.00 90.81 93 ASN A CA 1
ATOM 756 C C . ASN A 1 93 ? -14.080 1.262 15.789 1.00 90.81 93 ASN A C 1
ATOM 758 O O . ASN A 1 93 ? -14.341 2.326 16.353 1.00 90.81 93 ASN A O 1
ATOM 762 N N . LEU A 1 94 ? -14.069 1.138 14.464 1.00 89.31 94 LEU A N 1
ATOM 763 C CA . LEU A 1 94 ? -14.199 2.275 13.555 1.00 89.31 94 LEU A CA 1
ATOM 764 C C . LEU A 1 94 ? -15.626 2.520 13.051 1.00 89.31 94 LEU A C 1
ATOM 766 O O . LEU A 1 94 ? -15.857 3.526 12.379 1.00 89.31 94 LEU A O 1
ATOM 770 N N . LYS A 1 95 ? -16.584 1.653 13.399 1.00 86.50 95 LYS A N 1
ATOM 771 C CA . LYS A 1 95 ? -17.974 1.687 12.912 1.00 86.50 95 LYS A CA 1
ATOM 772 C C . LYS A 1 95 ? -18.680 3.030 13.127 1.00 86.50 95 LYS A C 1
ATOM 774 O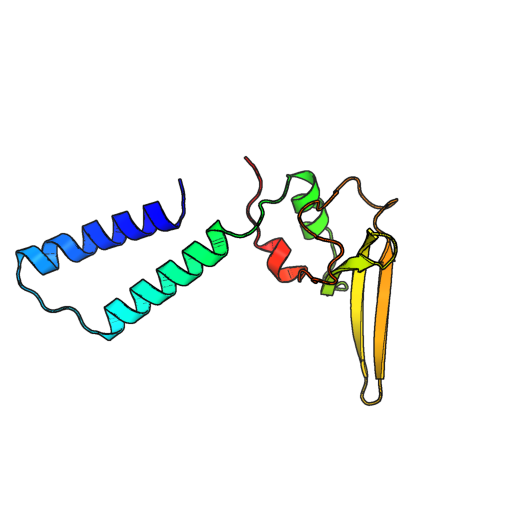 O . LYS A 1 95 ? -19.382 3.489 12.231 1.00 86.50 95 LYS A O 1
ATOM 779 N N . ASP A 1 96 ? -18.448 3.667 14.274 1.00 81.81 96 ASP A N 1
ATOM 780 C CA . ASP A 1 96 ? -19.059 4.957 14.635 1.00 81.81 96 ASP A CA 1
ATOM 781 C C . ASP A 1 96 ? -18.106 6.151 14.447 1.00 81.81 96 ASP A C 1
ATOM 783 O O . ASP A 1 96 ? -18.477 7.302 14.677 1.00 81.81 96 ASP A O 1
ATOM 787 N N . VAL A 1 97 ? -16.865 5.891 14.023 1.00 84.56 97 VAL A N 1
ATOM 788 C CA . VAL A 1 97 ? -15.807 6.905 13.879 1.00 84.56 97 VAL A CA 1
ATOM 789 C C . VAL A 1 97 ? -15.702 7.389 12.436 1.00 84.56 97 VAL A C 1
ATOM 791 O O . VAL A 1 97 ? -15.396 8.554 12.186 1.00 84.56 97 VAL A O 1
ATOM 794 N N . THR A 1 98 ? -15.946 6.509 11.464 1.00 83.62 98 THR A N 1
ATOM 795 C CA . THR A 1 98 ? -15.759 6.822 10.047 1.00 83.62 98 THR A CA 1
ATOM 796 C C . THR A 1 98 ? -16.774 6.122 9.154 1.00 83.62 98 THR A C 1
ATOM 798 O O . THR A 1 98 ? -17.309 5.068 9.476 1.00 83.62 98 THR A O 1
ATOM 801 N N . LYS A 1 99 ? -17.014 6.716 7.981 1.00 85.62 99 LYS A N 1
ATOM 802 C CA . LYS A 1 99 ? -17.775 6.093 6.887 1.00 85.62 99 LYS A CA 1
ATOM 803 C C . LYS A 1 99 ? -16.886 5.272 5.944 1.00 85.62 99 LYS A C 1
ATOM 805 O O . LYS A 1 99 ? -17.403 4.670 5.005 1.00 85.62 99 LYS A O 1
ATOM 810 N N . ALA A 1 100 ? -15.567 5.298 6.145 1.00 87.19 100 ALA A N 1
ATOM 811 C CA . ALA A 1 100 ? -14.610 4.525 5.366 1.00 87.19 100 ALA A CA 1
ATOM 812 C C . ALA A 1 100 ? -14.825 3.024 5.606 1.00 87.19 100 ALA A C 1
ATOM 814 O O . ALA A 1 100 ? -14.890 2.586 6.754 1.00 87.19 100 ALA A O 1
ATOM 815 N N . LYS A 1 101 ? -14.963 2.243 4.531 1.00 86.12 101 LYS A N 1
ATOM 816 C CA . LYS A 1 101 ? -15.362 0.834 4.631 1.00 86.12 101 LYS A CA 1
ATOM 817 C C . LYS A 1 101 ? -14.183 -0.123 4.629 1.00 86.12 101 LYS A C 1
ATOM 819 O O . LYS A 1 101 ? -14.226 -1.101 5.369 1.00 86.12 101 LYS A O 1
ATOM 824 N N . PHE A 1 102 ? -13.151 0.163 3.837 1.00 88.81 102 PHE A N 1
ATOM 825 C CA . PHE A 1 102 ? -12.000 -0.707 3.619 1.00 88.81 102 PHE A CA 1
ATOM 826 C C . PHE A 1 102 ? -12.435 -2.131 3.243 1.00 88.81 102 PHE A C 1
ATOM 828 O O . PHE A 1 102 ? -12.067 -3.106 3.898 1.00 88.81 102 PHE A O 1
ATOM 835 N N . ASP A 1 103 ? -13.257 -2.250 2.195 1.00 88.00 103 ASP A N 1
ATOM 836 C CA . ASP A 1 103 ? -13.864 -3.525 1.771 1.00 88.00 103 ASP A CA 1
ATOM 837 C C . ASP A 1 103 ? -12.817 -4.570 1.330 1.00 88.00 103 ASP A C 1
ATOM 839 O O . ASP A 1 103 ? -13.066 -5.771 1.397 1.00 88.00 103 ASP A O 1
ATOM 843 N N . PHE A 1 104 ? -11.615 -4.134 0.934 1.00 88.31 104 PHE A N 1
ATOM 844 C CA . PHE A 1 104 ? -10.494 -5.022 0.604 1.00 88.31 104 PHE A CA 1
ATOM 845 C C . PHE A 1 104 ? -9.829 -5.665 1.836 1.00 88.31 104 PHE A C 1
ATOM 847 O O . PHE A 1 104 ? -9.055 -6.615 1.692 1.00 88.31 104 PHE A O 1
ATOM 854 N N . ILE A 1 105 ? -10.083 -5.149 3.045 1.00 89.88 105 ILE A N 1
ATOM 855 C CA . ILE A 1 105 ? -9.603 -5.755 4.289 1.00 89.88 105 ILE A CA 1
ATOM 856 C C . ILE A 1 105 ? -10.562 -6.886 4.650 1.00 89.88 105 ILE A C 1
ATOM 858 O O . ILE A 1 105 ? -11.632 -6.660 5.223 1.00 89.88 105 ILE A O 1
ATOM 862 N N . ALA A 1 106 ? -10.156 -8.099 4.283 1.00 84.62 106 ALA A N 1
ATOM 863 C CA . ALA A 1 106 ? -10.899 -9.319 4.542 1.00 84.62 106 ALA A CA 1
ATOM 864 C C . ALA A 1 106 ? -10.913 -9.695 6.033 1.00 84.62 106 ALA A C 1
ATOM 866 O O . ALA A 1 106 ? -10.026 -9.327 6.805 1.00 84.62 106 ALA A O 1
ATOM 867 N N . ASP A 1 107 ? -11.916 -10.484 6.412 1.00 84.06 107 ASP A N 1
ATOM 868 C CA . ASP A 1 107 ? -12.044 -11.105 7.735 1.00 84.06 107 ASP A CA 1
ATOM 869 C C . ASP A 1 107 ? -11.270 -12.437 7.817 1.00 84.06 107 ASP A C 1
ATOM 871 O O . ASP A 1 107 ? -11.765 -13.461 8.276 1.00 84.06 107 ASP A O 1
ATOM 875 N N . ASP A 1 108 ? -10.049 -12.454 7.277 1.00 81.81 108 ASP A N 1
ATOM 876 C CA . ASP A 1 108 ? -9.150 -13.618 7.272 1.00 81.81 108 ASP A CA 1
ATOM 877 C C . ASP A 1 108 ? -7.974 -13.446 8.249 1.00 81.81 108 ASP A C 1
ATOM 879 O O . ASP A 1 108 ? -6.987 -14.183 8.211 1.00 81.81 108 ASP A O 1
ATOM 883 N N . GLY A 1 109 ? -8.061 -12.439 9.121 1.00 74.31 109 GLY A N 1
ATOM 884 C CA . GLY A 1 109 ? -7.005 -12.074 10.058 1.00 74.31 109 GLY A CA 1
ATOM 885 C C . GLY A 1 109 ? -5.810 -11.363 9.416 1.00 74.31 109 GLY A C 1
ATOM 886 O O . GLY A 1 109 ? -4.836 -11.081 10.127 1.00 74.31 109 GLY A O 1
ATOM 887 N N . ARG A 1 110 ? -5.850 -11.036 8.111 1.00 83.06 110 ARG A N 1
ATOM 888 C CA . ARG A 1 110 ? -4.838 -10.164 7.501 1.00 83.06 110 ARG A CA 1
ATOM 889 C C . ARG A 1 110 ? -4.867 -8.787 8.144 1.00 83.06 110 ARG A C 1
ATOM 891 O O . ARG A 1 110 ? -5.907 -8.215 8.462 1.00 83.06 110 ARG A O 1
ATOM 898 N N . ARG A 1 111 ? -3.666 -8.247 8.315 1.00 89.38 111 ARG A N 1
ATOM 899 C CA . ARG A 1 111 ? -3.419 -6.953 8.940 1.00 89.38 111 ARG A CA 1
ATOM 900 C C . ARG A 1 111 ? -2.766 -6.061 7.908 1.00 89.38 111 ARG A C 1
ATOM 902 O O . ARG A 1 111 ? -1.811 -6.489 7.265 1.00 89.38 11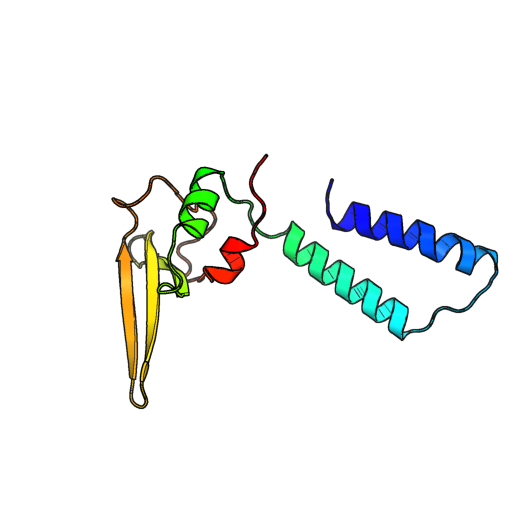1 ARG A O 1
ATOM 909 N N . TRP A 1 112 ? -3.259 -4.840 7.792 1.00 92.25 112 TRP A N 1
ATOM 910 C CA . TRP A 1 112 ? -2.698 -3.842 6.893 1.00 92.25 112 TRP A CA 1
ATOM 911 C C . TRP A 1 112 ? -2.054 -2.745 7.712 1.00 92.25 112 TRP A C 1
ATOM 913 O O . TRP A 1 112 ? -2.743 -2.056 8.467 1.00 92.25 112 TRP A O 1
ATOM 923 N N . LEU A 1 113 ? -0.736 -2.600 7.589 1.00 92.56 113 LEU A N 1
ATOM 924 C CA . LEU A 1 113 ? -0.014 -1.567 8.318 1.00 92.56 113 LEU A CA 1
ATOM 925 C C . LEU A 1 113 ? -0.519 -0.194 7.882 1.00 92.56 113 LEU A C 1
ATOM 927 O O . LEU A 1 113 ? -0.672 0.079 6.692 1.00 92.56 113 LEU A O 1
ATOM 931 N N . ILE A 1 114 ? -0.746 0.696 8.844 1.00 92.31 114 ILE A N 1
ATOM 932 C CA . ILE A 1 114 ? -1.206 2.054 8.539 1.00 92.31 114 ILE A CA 1
ATOM 933 C C . ILE A 1 114 ? -0.159 2.799 7.707 1.00 92.31 114 ILE A C 1
ATOM 935 O O . ILE A 1 114 ? -0.520 3.526 6.785 1.00 92.31 114 ILE A O 1
ATOM 939 N N . SER A 1 115 ? 1.130 2.567 7.966 1.00 91.12 115 SER A N 1
ATOM 940 C CA . SER A 1 115 ? 2.225 3.101 7.149 1.00 91.12 115 SER A CA 1
ATOM 941 C C . SER A 1 115 ? 2.126 2.669 5.685 1.00 91.12 115 SER A C 1
ATOM 943 O O . SER A 1 115 ? 2.261 3.505 4.799 1.00 91.12 115 SER A O 1
ATOM 945 N N . GLU A 1 116 ? 1.819 1.399 5.416 1.00 90.44 116 GLU A N 1
ATOM 946 C CA . GLU A 1 116 ? 1.630 0.899 4.051 1.00 90.44 116 GLU A CA 1
ATOM 947 C C . GLU A 1 116 ? 0.383 1.504 3.406 1.00 90.44 116 GLU A C 1
ATOM 949 O O . GLU A 1 116 ? 0.445 1.969 2.270 1.00 90.44 116 GLU A O 1
ATOM 954 N N . LEU A 1 117 ? -0.738 1.565 4.132 1.00 91.56 117 LEU A N 1
ATOM 955 C CA . LEU A 1 117 ? -1.982 2.167 3.645 1.00 91.56 117 LEU A CA 1
ATOM 956 C C . LEU A 1 117 ? -1.801 3.655 3.287 1.00 91.56 117 LEU A C 1
ATOM 958 O O . LEU A 1 117 ? -2.372 4.136 2.303 1.00 91.56 117 LEU A O 1
ATOM 962 N N . LYS A 1 118 ? -0.958 4.390 4.028 1.00 90.50 118 LYS A N 1
ATOM 963 C CA . LYS A 1 118 ? -0.581 5.781 3.709 1.00 90.50 118 LYS A CA 1
ATOM 964 C C . LYS A 1 118 ? 0.130 5.897 2.352 1.00 90.50 118 LYS A C 1
ATOM 966 O O . LYS A 1 118 ? 0.052 6.952 1.728 1.00 90.50 118 LYS A O 1
ATOM 971 N N . GLU A 1 119 ? 0.724 4.832 1.823 1.00 89.94 119 GLU A N 1
ATOM 972 C CA . GLU A 1 119 ? 1.339 4.820 0.488 1.00 89.94 119 GLU A CA 1
ATOM 973 C C . GLU A 1 119 ? 0.372 4.444 -0.642 1.00 89.94 119 GLU A C 1
ATOM 975 O O . GLU A 1 119 ? 0.736 4.551 -1.817 1.00 89.94 119 GLU A O 1
ATOM 980 N N . PHE A 1 120 ? -0.839 3.968 -0.329 1.00 90.12 120 PHE A N 1
ATOM 981 C CA . PHE A 1 120 ? -1.739 3.446 -1.360 1.00 90.12 120 PHE A CA 1
ATOM 982 C C . PHE A 1 120 ? -2.259 4.568 -2.249 1.00 90.12 120 PHE A C 1
ATOM 984 O O . PHE A 1 120 ? -2.487 5.700 -1.803 1.00 90.12 120 PHE A O 1
ATOM 991 N N . GLU A 1 121 ? -2.432 4.238 -3.527 1.00 88.50 121 GLU A N 1
ATOM 992 C CA . GLU A 1 121 ? -3.039 5.142 -4.494 1.00 88.50 121 GLU A CA 1
ATOM 993 C C . GLU A 1 121 ? -4.526 5.329 -4.197 1.00 88.50 121 GLU A C 1
ATOM 995 O O . GLU A 1 121 ? -5.185 4.451 -3.638 1.00 88.50 121 GLU A O 1
ATOM 1000 N N . VAL A 1 122 ? -5.053 6.479 -4.609 1.00 89.38 122 VAL A N 1
ATOM 1001 C CA . VAL A 1 122 ? -6.477 6.792 -4.501 1.00 89.38 122 VAL A CA 1
ATOM 1002 C C . VAL A 1 122 ? -7.179 6.411 -5.805 1.00 89.38 122 VAL A C 1
ATOM 1004 O O . VAL A 1 122 ? -6.634 6.632 -6.889 1.00 89.38 122 VAL A O 1
ATOM 1007 N N . GLU A 1 123 ? -8.378 5.842 -5.715 1.00 87.50 123 GLU A N 1
ATOM 1008 C CA . GLU A 1 123 ? -9.268 5.654 -6.860 1.00 87.50 123 GLU A CA 1
ATOM 1009 C C . GLU A 1 123 ? -9.596 7.013 -7.495 1.00 87.50 123 GLU A C 1
ATOM 1011 O O . GLU A 1 123 ? -9.965 7.971 -6.806 1.00 87.50 123 GLU A O 1
ATOM 1016 N N . VAL A 1 124 ? -9.397 7.100 -8.813 1.00 74.00 124 VAL A N 1
ATOM 1017 C CA . VAL A 1 124 ? -9.601 8.320 -9.610 1.00 74.00 124 VAL A CA 1
ATOM 1018 C C . VAL A 1 124 ? -11.041 8.396 -10.081 1.00 74.00 124 VAL A C 1
ATOM 1020 O O . VAL A 1 124 ? -11.497 7.391 -10.667 1.00 74.00 124 VAL A O 1
#

Foldseek 3Di:
DQPLVVLVVVVCVVCVVCVVVVHDDDPVVVVVSVVVNVVSVVQSPDDAFAPQRLVVLVPDDPQFFWWAQDPVRFIKTKHWDDDPVDIDIDIDGCPVPGPGDPPVRDNPPDIGTSVNVNVHHHDD

pLDDT: mean 89.14, std 5.3, range [59.53, 96.69]

Secondary structure (DSSP, 8-state):
--HHHHHHHHHHHHHHHHHHTT----HHHHHHHHHHHHHHHHHHTSPPBPHHHHHHHHHS-TT--EEEE-TTS-EEEEEEEE-SS-EEEEEEE-TTT-S---TTS-SSS--EEHHHHHTPPBP-

Radius of gyration: 20.48 Å; chains: 1; bounding box: 46×25×62 Å

Sequence (124 aa):
MSRIKSRLSAYRDYLRPLVMEGKPMSSEDVLVMIQQLQDDLKKDERPKLTKIEKCFVESLNDKWDYLCRNSNGELEAVKRTFTLFAVNSESLNLKDVTKAKFDFIADDGRRWLISELKEFEVEV